Protein AF-A0A954EQY5-F1 (afdb_monomer_lite)

Structure (mmCIF, N/CA/C/O backbone):
data_AF-A0A954EQY5-F1
#
_entry.id   AF-A0A954EQY5-F1
#
loop_
_atom_site.group_PDB
_atom_site.id
_atom_site.type_symbol
_atom_site.label_atom_id
_atom_site.label_alt_id
_atom_site.label_comp_id
_atom_site.label_asym_id
_atom_site.label_entity_id
_atom_site.label_seq_id
_atom_site.pdbx_PDB_ins_code
_atom_site.Cartn_x
_atom_site.Cartn_y
_atom_site.Cartn_z
_atom_site.occupancy
_atom_site.B_iso_or_equiv
_atom_site.auth_seq_id
_atom_site.auth_comp_id
_atom_site.auth_asym_id
_atom_site.auth_atom_id
_atom_site.pdbx_PDB_model_num
ATOM 1 N N . SER A 1 1 ? -2.420 21.647 8.378 1.00 62.53 1 SER A N 1
ATOM 2 C CA . SER A 1 1 ? -1.956 20.682 7.356 1.00 62.53 1 SER A CA 1
ATOM 3 C C . SER A 1 1 ? -3.166 19.923 6.842 1.00 62.53 1 SER A C 1
ATOM 5 O O . SER A 1 1 ? -4.151 19.851 7.562 1.00 62.53 1 SER A O 1
ATOM 7 N N . ALA A 1 2 ? -3.141 19.431 5.603 1.00 69.19 2 ALA A N 1
ATOM 8 C CA . ALA A 1 2 ? -4.195 18.561 5.077 1.00 69.19 2 ALA A CA 1
ATOM 9 C C . ALA A 1 2 ? -3.836 17.087 5.345 1.00 69.19 2 ALA A C 1
ATOM 11 O O . ALA A 1 2 ? -2.640 16.784 5.421 1.00 69.19 2 ALA A O 1
ATOM 12 N N . PRO A 1 3 ? -4.831 16.193 5.472 1.00 74.06 3 PRO A N 1
ATOM 13 C CA . PRO A 1 3 ? -4.583 14.758 5.511 1.00 74.06 3 PRO A CA 1
ATOM 14 C C . PRO A 1 3 ? -3.836 14.314 4.239 1.00 74.06 3 PRO A C 1
ATOM 16 O O . PRO A 1 3 ? -4.186 14.747 3.141 1.00 74.06 3 PRO A O 1
ATOM 19 N N . ILE A 1 4 ? -2.794 13.487 4.376 1.00 82.50 4 ILE A N 1
ATOM 20 C CA . ILE A 1 4 ? -2.010 12.951 3.247 1.00 82.50 4 ILE A CA 1
ATOM 21 C C . ILE A 1 4 ? -2.347 11.471 3.057 1.00 82.50 4 ILE A C 1
ATOM 23 O O . ILE A 1 4 ? -2.432 10.727 4.030 1.00 82.50 4 ILE A O 1
ATOM 27 N N . GLY A 1 5 ? -2.463 11.049 1.798 1.00 86.88 5 GLY A N 1
ATOM 28 C CA . GLY A 1 5 ? -2.653 9.652 1.417 1.00 86.88 5 GLY A CA 1
ATOM 29 C C . GLY A 1 5 ? -4.113 9.269 1.195 1.00 86.88 5 GLY A C 1
ATOM 30 O O . GLY A 1 5 ? -4.998 10.123 1.102 1.00 86.88 5 GLY A O 1
ATOM 31 N N . HIS A 1 6 ? -4.342 7.968 1.070 1.00 90.50 6 HIS A N 1
ATOM 32 C CA . HIS A 1 6 ? -5.655 7.374 0.853 1.00 90.50 6 HIS A CA 1
ATOM 33 C C . HIS A 1 6 ? -6.372 7.137 2.179 1.00 90.50 6 HIS A C 1
ATOM 35 O O . HIS A 1 6 ? -5.732 6.861 3.194 1.00 90.50 6 HIS A O 1
ATOM 41 N N . VAL A 1 7 ? -7.704 7.228 2.155 1.00 94.19 7 VAL A N 1
ATOM 42 C CA . VAL A 1 7 ? -8.546 6.928 3.315 1.00 94.19 7 VAL A CA 1
ATOM 43 C C . VAL A 1 7 ? -8.982 5.466 3.299 1.00 94.19 7 VAL A C 1
ATOM 45 O O . VAL A 1 7 ? -9.396 4.955 2.262 1.00 94.19 7 VAL A O 1
ATOM 48 N N . ASN A 1 8 ? -8.923 4.818 4.457 1.00 95.50 8 ASN A N 1
ATOM 49 C CA . ASN A 1 8 ? -9.481 3.495 4.706 1.00 95.50 8 ASN A CA 1
ATOM 50 C C . ASN A 1 8 ? -10.383 3.548 5.936 1.00 95.50 8 ASN A C 1
ATOM 52 O O . ASN A 1 8 ? -10.026 4.170 6.935 1.00 95.50 8 ASN A O 1
ATOM 56 N N . LEU A 1 9 ? -11.542 2.898 5.865 1.00 96.00 9 LEU A N 1
ATOM 57 C CA . LEU A 1 9 ? -12.441 2.773 7.008 1.00 96.00 9 LEU A CA 1
ATOM 58 C C . LEU A 1 9 ? -12.142 1.481 7.758 1.00 96.00 9 LEU A C 1
ATOM 60 O O . LEU A 1 9 ? -11.948 0.432 7.146 1.00 96.00 9 LEU A O 1
ATOM 64 N N . TRP A 1 10 ? -12.105 1.563 9.080 1.00 96.81 10 TRP A N 1
ATOM 65 C CA . TRP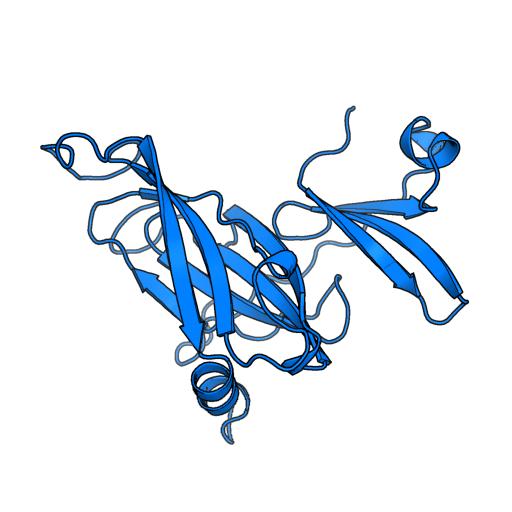 A 1 10 ? -11.871 0.414 9.942 1.00 96.81 10 TRP A CA 1
ATOM 66 C C . TRP A 1 10 ? -12.652 0.564 11.240 1.00 96.81 10 TRP A C 1
ATOM 68 O O . TRP A 1 10 ? -12.618 1.619 11.870 1.00 96.81 10 TRP A O 1
ATOM 78 N N . THR A 1 11 ? -13.335 -0.499 11.649 1.00 96.62 11 THR A N 1
ATOM 79 C CA . THR A 1 11 ? -13.982 -0.575 12.957 1.00 96.62 11 THR A CA 1
ATOM 80 C C . THR A 1 11 ? -13.082 -1.345 13.909 1.00 96.62 11 THR A C 1
ATOM 82 O O . THR A 1 11 ? -12.715 -2.485 13.624 1.00 96.62 11 THR A O 1
ATOM 85 N N . ASP A 1 12 ? -12.719 -0.720 15.025 1.00 93.75 12 ASP A N 1
ATOM 86 C CA . ASP A 1 12 ? -11.920 -1.378 16.056 1.00 93.75 12 ASP A CA 1
ATOM 87 C C . ASP A 1 12 ? -12.760 -2.337 16.921 1.00 93.75 12 ASP A C 1
ATOM 89 O O . ASP A 1 12 ? -13.987 -2.410 16.814 1.00 93.75 12 ASP A O 1
ATOM 93 N N . GLU A 1 13 ? -12.102 -3.068 17.821 1.00 92.06 13 GLU A N 1
ATOM 94 C CA . GLU A 1 13 ? -12.761 -4.025 18.722 1.00 92.06 13 GLU A CA 1
ATOM 95 C C . GLU A 1 13 ? -13.777 -3.375 19.678 1.00 92.06 13 GLU A C 1
ATOM 97 O O . GLU A 1 13 ? -14.675 -4.050 20.183 1.00 92.06 13 GLU A O 1
ATOM 102 N N . SER A 1 14 ? -13.662 -2.064 19.923 1.00 95.06 14 SER A N 1
ATOM 103 C CA . SER A 1 14 ? -14.618 -1.307 20.740 1.00 95.06 14 SER A CA 1
ATOM 104 C C . SER A 1 14 ? -15.894 -0.934 19.977 1.00 95.06 14 SER A C 1
ATOM 106 O O . SER A 1 14 ? -16.852 -0.452 20.584 1.00 95.06 14 SER A O 1
ATOM 108 N N . GLY A 1 15 ? -15.925 -1.164 18.659 1.00 95.50 15 GLY A N 1
ATOM 109 C CA . GLY A 1 15 ? -17.014 -0.771 17.770 1.00 95.50 15 GLY A CA 1
ATOM 110 C C . GLY A 1 15 ? -16.897 0.663 17.252 1.00 95.50 15 GLY A C 1
ATOM 111 O O . GLY A 1 15 ? -17.846 1.173 16.656 1.00 95.50 15 GLY A O 1
ATOM 112 N N . THR A 1 16 ? -15.759 1.328 17.467 1.00 95.81 16 THR A N 1
ATOM 113 C CA . THR A 1 16 ? -15.532 2.680 16.952 1.00 95.81 16 THR A CA 1
ATOM 114 C C . THR A 1 16 ? -15.096 2.600 15.496 1.00 95.81 16 THR A C 1
ATOM 116 O O . THR A 1 16 ? -14.140 1.903 15.166 1.00 95.81 16 THR A O 1
ATOM 119 N N . GLU A 1 17 ? -15.786 3.327 14.618 1.00 97.81 17 GLU A N 1
ATOM 120 C CA . GLU A 1 17 ? -15.397 3.462 13.216 1.00 97.81 17 GLU A CA 1
ATOM 121 C C . GLU A 1 17 ? -14.384 4.602 13.040 1.00 97.81 17 GLU A C 1
ATOM 123 O O . GLU A 1 17 ? -14.616 5.750 13.439 1.00 97.81 17 GLU A O 1
ATOM 128 N N . TRP A 1 18 ? -13.260 4.277 12.413 1.00 97.50 18 TRP A N 1
ATOM 129 C CA . TRP A 1 18 ? -12.127 5.159 12.179 1.00 97.50 18 TRP A CA 1
ATOM 130 C C . TRP A 1 18 ? -11.911 5.385 10.687 1.00 97.50 18 TRP A C 1
ATOM 132 O O . TRP A 1 18 ? -11.972 4.453 9.889 1.00 97.50 18 TRP A O 1
ATOM 142 N N . ALA A 1 19 ? -11.581 6.623 10.328 1.00 96.94 19 ALA A N 1
ATOM 143 C CA . ALA A 1 19 ? -10.964 6.963 9.058 1.00 96.94 19 ALA A CA 1
ATOM 144 C C . ALA A 1 19 ? -9.442 6.974 9.246 1.00 96.94 19 ALA A C 1
ATOM 146 O O . ALA A 1 19 ? -8.906 7.791 9.997 1.00 96.94 19 ALA A O 1
ATOM 147 N N . LEU A 1 20 ? -8.760 6.047 8.583 1.00 96.38 20 LEU A N 1
ATOM 148 C CA . LEU A 1 20 ? -7.311 5.869 8.589 1.00 96.38 20 LEU A CA 1
ATOM 149 C C . LEU A 1 20 ? -6.717 6.482 7.326 1.00 96.38 20 LEU A C 1
ATOM 151 O O . LEU A 1 20 ? -7.262 6.273 6.245 1.00 96.38 20 LEU A O 1
ATOM 155 N N . PHE A 1 21 ? -5.590 7.178 7.436 1.00 95.38 21 PHE A N 1
ATOM 156 C CA . PHE A 1 21 ? -4.964 7.854 6.303 1.00 95.38 21 PHE A CA 1
ATOM 157 C C . PHE A 1 21 ? -3.500 7.453 6.137 1.00 95.38 21 PHE A C 1
ATOM 159 O O . PHE A 1 21 ? -2.708 7.546 7.082 1.00 95.38 21 PHE A O 1
ATOM 166 N N . GLY A 1 22 ? -3.131 7.024 4.929 1.00 94.12 22 GLY A N 1
ATOM 167 C CA . GLY A 1 22 ? -1.791 6.516 4.645 1.00 94.12 22 GLY A CA 1
ATOM 168 C C . GLY A 1 22 ? -1.478 6.309 3.168 1.00 94.12 22 GLY A C 1
ATOM 169 O O . GLY A 1 22 ? -2.368 6.350 2.319 1.00 94.12 22 GLY A O 1
ATOM 170 N N . ASP A 1 23 ? -0.192 6.119 2.867 1.00 94.25 23 ASP A N 1
ATOM 171 C CA . ASP A 1 23 ? 0.311 5.910 1.500 1.00 94.25 23 ASP A CA 1
ATOM 172 C C . ASP A 1 23 ? 1.699 5.224 1.485 1.00 94.25 23 ASP A C 1
ATOM 174 O O . ASP A 1 23 ? 2.730 5.897 1.417 1.00 94.25 23 ASP A O 1
ATOM 178 N N . PRO A 1 24 ? 1.769 3.883 1.587 1.00 95.00 24 PRO A N 1
ATOM 179 C CA . PRO A 1 24 ? 0.677 2.970 1.945 1.00 95.00 24 PRO A CA 1
ATOM 180 C C . PRO A 1 24 ? 0.473 2.848 3.466 1.00 95.00 24 PRO A C 1
ATOM 182 O O . PRO A 1 24 ? -0.586 2.429 3.919 1.00 95.00 24 PRO A O 1
ATOM 185 N N . LEU A 1 25 ? 1.492 3.197 4.259 1.00 95.25 25 LEU A N 1
ATOM 186 C CA . LEU A 1 25 ? 1.464 3.084 5.716 1.00 95.25 25 LEU A CA 1
ATOM 187 C C . LEU A 1 25 ? 0.607 4.204 6.316 1.00 95.25 25 LEU A C 1
ATOM 189 O O . LEU A 1 25 ? 0.697 5.359 5.893 1.00 95.25 25 LEU A O 1
ATOM 193 N N . ILE A 1 26 ? -0.221 3.842 7.291 1.00 95.50 26 ILE A N 1
ATOM 194 C CA . ILE A 1 26 ? -1.094 4.739 8.038 1.00 95.50 26 ILE A CA 1
ATOM 195 C C . ILE A 1 26 ? -0.244 5.656 8.912 1.00 95.50 26 ILE A C 1
ATOM 197 O O . ILE A 1 26 ? 0.604 5.214 9.681 1.00 95.50 26 ILE A O 1
ATOM 201 N N . THR A 1 27 ? -0.493 6.954 8.793 1.00 93.75 27 THR A N 1
ATOM 202 C CA . THR A 1 27 ? 0.242 7.993 9.528 1.00 93.75 27 THR A CA 1
ATOM 203 C C . THR A 1 27 ? -0.629 8.701 10.556 1.00 93.75 27 THR A C 1
ATOM 205 O O . THR A 1 27 ? -0.120 9.184 11.564 1.00 93.75 27 THR A O 1
ATOM 208 N N . PHE A 1 28 ? -1.942 8.742 10.338 1.00 93.69 28 PHE A N 1
ATOM 209 C CA . PHE A 1 28 ? -2.902 9.259 11.306 1.00 93.69 28 PHE A CA 1
ATOM 210 C C . PHE A 1 28 ? -4.294 8.662 11.081 1.00 93.69 28 PHE A C 1
ATOM 212 O O . PHE A 1 28 ? -4.582 8.058 10.041 1.00 93.69 28 PHE A O 1
ATOM 219 N N . ARG A 1 29 ? -5.163 8.854 12.071 1.00 95.56 29 ARG A N 1
ATOM 220 C CA . ARG A 1 29 ? -6.571 8.464 12.050 1.00 95.56 29 ARG A CA 1
ATOM 221 C C . ARG A 1 29 ? -7.453 9.492 12.743 1.00 95.56 29 ARG A C 1
ATOM 223 O O . ARG A 1 29 ? -6.974 10.296 13.534 1.00 95.56 29 ARG A O 1
ATOM 230 N N . CYS A 1 30 ? -8.752 9.435 12.497 1.00 96.31 30 CYS A N 1
ATOM 231 C CA . CYS A 1 30 ? -9.760 10.138 13.289 1.00 96.31 30 CYS A CA 1
ATOM 232 C C . CYS A 1 30 ? -11.070 9.334 13.288 1.00 96.31 30 CYS A C 1
ATOM 234 O O . CYS A 1 30 ? -11.233 8.468 12.424 1.00 96.31 30 CYS A O 1
ATOM 236 N N . PRO A 1 31 ? -12.031 9.603 14.190 1.00 97.19 31 PRO A N 1
ATOM 237 C CA . PRO A 1 31 ? -13.369 9.029 14.066 1.00 97.19 31 PRO A CA 1
ATOM 238 C C . PRO A 1 31 ? -13.955 9.297 12.671 1.00 97.19 31 PRO A C 1
ATOM 240 O O . PRO A 1 31 ? -13.771 10.392 12.129 1.00 97.19 31 PRO A O 1
ATOM 243 N N . ALA A 1 32 ? -14.647 8.316 12.090 1.00 96.81 32 ALA A N 1
ATOM 244 C CA . ALA A 1 32 ? -15.140 8.337 10.709 1.00 96.81 32 ALA A CA 1
ATOM 245 C C . ALA A 1 32 ? -16.367 9.250 10.509 1.00 96.81 32 ALA A C 1
ATOM 247 O O . ALA A 1 32 ? -17.449 8.828 10.114 1.00 96.81 32 ALA A O 1
ATOM 248 N N . ARG A 1 33 ? -16.209 10.543 10.795 1.00 95.81 33 ARG A N 1
ATOM 249 C CA . ARG A 1 33 ? -17.245 11.568 10.624 1.00 95.81 33 ARG A CA 1
ATOM 250 C C . ARG A 1 33 ? -16.648 12.866 10.107 1.00 95.81 33 ARG A C 1
ATOM 252 O O . ARG A 1 33 ? -15.489 13.185 10.382 1.00 95.81 33 ARG A O 1
ATOM 259 N N . PHE A 1 34 ? -17.464 13.633 9.391 1.00 94.38 34 PHE A N 1
ATOM 260 C CA . PHE A 1 34 ? -17.045 14.883 8.764 1.00 94.38 34 PHE A CA 1
ATOM 261 C C . PHE A 1 34 ? -16.452 15.875 9.774 1.00 94.38 34 PHE A C 1
ATOM 263 O O . PHE A 1 34 ? -15.426 16.491 9.504 1.00 94.38 34 PHE A O 1
ATOM 270 N N . GLU A 1 35 ? -17.040 15.992 10.964 1.00 96.00 35 GLU A N 1
ATOM 271 C CA . GLU A 1 35 ? -16.594 16.918 12.009 1.00 96.00 35 GLU A CA 1
ATOM 272 C C . GLU A 1 35 ? -15.176 16.590 12.485 1.00 96.00 35 GLU A C 1
ATOM 274 O O . GLU A 1 35 ? -14.354 17.486 12.642 1.00 96.00 35 GLU A O 1
ATOM 279 N N . SER A 1 36 ? -14.870 15.303 12.666 1.00 95.44 36 SER A N 1
ATOM 280 C CA . SER A 1 36 ? -13.541 14.839 13.072 1.00 95.44 36 SER A CA 1
ATOM 281 C C . SER A 1 36 ? -12.527 14.969 11.938 1.00 95.44 36 SER A C 1
ATOM 283 O O . SER A 1 36 ? -11.409 15.414 12.169 1.00 95.44 36 SER A O 1
ATOM 285 N N . TRP A 1 37 ? -12.919 14.659 10.703 1.00 93.38 37 TRP A N 1
ATOM 286 C CA . TRP A 1 37 ? -12.053 14.849 9.539 1.00 93.38 37 TRP A CA 1
ATOM 287 C C . TRP A 1 37 ? -11.732 16.330 9.286 1.00 93.38 37 TRP A C 1
ATOM 289 O O . TRP A 1 37 ? -10.588 16.675 9.010 1.00 93.38 37 TRP A O 1
ATOM 299 N N . SER A 1 38 ? -12.719 17.218 9.421 1.00 92.94 38 SER A N 1
ATOM 300 C CA . SER A 1 38 ? -12.562 18.660 9.183 1.00 92.94 38 SER A CA 1
ATOM 301 C C . SER A 1 38 ? -11.820 19.403 10.301 1.00 92.94 38 SER A C 1
ATOM 303 O O . SER A 1 38 ? -11.397 20.541 10.088 1.00 92.94 38 SER A O 1
ATOM 305 N N . ASN A 1 39 ? -11.640 18.775 11.469 1.00 93.75 39 ASN A N 1
ATOM 306 C CA . ASN A 1 39 ? -10.965 19.353 12.626 1.00 93.75 39 ASN A CA 1
ATOM 307 C C . ASN A 1 39 ? -9.622 18.647 12.913 1.00 93.75 39 ASN A C 1
ATOM 309 O O . ASN A 1 39 ? -9.632 17.557 13.486 1.00 93.75 39 ASN A O 1
ATOM 313 N N . PRO A 1 40 ? -8.470 19.276 12.611 1.00 92.50 40 PRO A N 1
ATOM 314 C CA . PRO A 1 40 ? -7.150 18.703 12.883 1.00 92.50 40 PRO A CA 1
ATOM 315 C C . PRO A 1 40 ? -6.887 18.332 14.349 1.00 92.50 40 PRO A C 1
ATOM 317 O O . PRO A 1 40 ? -6.095 17.431 14.603 1.00 92.50 40 PRO A O 1
ATOM 320 N N . ASP A 1 41 ? -7.560 18.974 15.309 1.00 93.88 41 ASP A N 1
ATOM 321 C CA . ASP A 1 41 ? -7.409 18.655 16.738 1.00 93.88 41 ASP A CA 1
ATOM 322 C C . ASP A 1 41 ? -8.033 17.297 17.111 1.00 93.88 41 ASP A C 1
ATOM 324 O O . ASP A 1 41 ? -7.777 16.768 18.190 1.00 93.88 41 ASP A O 1
ATOM 328 N N . ALA A 1 42 ? -8.866 16.728 16.234 1.00 93.56 42 ALA A N 1
ATOM 329 C CA . ALA A 1 42 ? -9.459 15.403 16.402 1.00 93.56 42 ALA A CA 1
ATOM 330 C C . ALA A 1 42 ? -8.636 14.284 15.737 1.00 93.56 42 ALA A C 1
ATOM 332 O O . ALA A 1 42 ? -9.102 13.143 15.691 1.00 93.56 42 ALA A O 1
ATOM 333 N N . TRP A 1 43 ? -7.468 14.599 15.165 1.00 94.25 43 TRP A N 1
ATOM 334 C CA . TRP A 1 43 ? -6.612 13.621 14.498 1.00 94.25 43 TRP A CA 1
ATOM 335 C C . TRP A 1 43 ? -5.598 13.025 15.471 1.00 94.25 43 TRP A C 1
ATOM 337 O O . TRP A 1 43 ? -4.942 13.727 16.237 1.00 94.25 43 TRP A O 1
ATOM 347 N N . GLU A 1 44 ? -5.433 11.713 15.388 1.00 94.62 44 GLU A N 1
ATOM 348 C CA . GLU A 1 44 ? -4.479 10.936 16.166 1.00 94.62 44 GLU A CA 1
ATOM 349 C C . GLU A 1 44 ? -3.360 10.453 15.248 1.00 94.62 44 GLU A C 1
ATOM 351 O O . GLU A 1 44 ? -3.620 9.750 14.271 1.00 94.62 44 GLU A O 1
ATOM 356 N N . THR A 1 45 ? -2.111 10.800 15.560 1.00 93.50 45 THR A N 1
ATOM 357 C CA . THR A 1 45 ? -0.945 10.216 14.886 1.00 93.50 45 THR A CA 1
ATOM 358 C C . THR A 1 45 ? -0.870 8.724 15.194 1.00 93.50 45 THR A C 1
ATOM 360 O O . THR A 1 45 ? -1.063 8.309 16.335 1.00 93.50 45 THR A O 1
ATOM 363 N N . VAL A 1 46 ? -0.559 7.928 14.177 1.00 92.94 46 VAL A N 1
ATOM 364 C CA . VAL A 1 46 ? -0.303 6.494 14.320 1.00 92.94 46 VAL A CA 1
ATOM 365 C C . VAL A 1 46 ? 1.204 6.267 14.375 1.00 92.94 46 VAL A C 1
ATOM 367 O O . VAL A 1 46 ? 1.963 6.894 13.631 1.00 92.94 46 VAL A O 1
ATOM 370 N N . ASP A 1 47 ? 1.639 5.386 15.275 1.00 90.94 47 ASP A N 1
ATOM 371 C CA . ASP A 1 47 ? 3.049 5.035 15.415 1.00 90.94 47 ASP A CA 1
ATOM 372 C C . ASP A 1 47 ? 3.625 4.476 14.112 1.00 90.94 47 ASP A C 1
ATOM 374 O O . ASP A 1 47 ? 2.961 3.774 13.345 1.00 90.94 47 ASP A O 1
ATOM 378 N N . SER A 1 48 ? 4.905 4.771 13.881 1.00 87.81 48 SER A N 1
ATOM 379 C CA . SER A 1 48 ? 5.612 4.338 12.680 1.00 87.81 48 SER A CA 1
ATOM 380 C C . SER A 1 48 ? 5.583 2.816 12.551 1.00 87.81 48 SER A C 1
ATOM 382 O O . SER A 1 48 ? 6.187 2.091 13.344 1.00 87.81 48 SER A O 1
ATOM 384 N N . GLN A 1 49 ? 4.937 2.337 11.495 1.00 92.69 49 GLN A N 1
ATOM 385 C CA . GLN A 1 49 ? 4.850 0.915 11.191 1.00 92.69 49 GLN A CA 1
ATOM 386 C C . GLN A 1 49 ? 6.198 0.407 10.667 1.00 92.69 49 GLN A C 1
ATOM 388 O O . GLN A 1 49 ? 6.913 1.110 9.948 1.00 92.69 49 GLN A O 1
ATOM 393 N N . GLN A 1 50 ? 6.560 -0.826 11.025 1.00 91.62 50 GLN A N 1
ATOM 394 C CA . GLN A 1 50 ? 7.792 -1.440 10.533 1.00 91.62 50 GLN A CA 1
ATOM 395 C C . GLN A 1 50 ? 7.712 -1.699 9.024 1.00 91.62 50 GLN A C 1
ATOM 397 O O . GLN A 1 50 ? 6.675 -2.107 8.499 1.00 91.62 50 GLN A O 1
ATOM 402 N N . ALA A 1 51 ? 8.836 -1.488 8.339 1.00 91.31 51 ALA A N 1
ATOM 403 C CA . ALA A 1 51 ? 8.976 -1.818 6.929 1.00 91.31 51 ALA A CA 1
ATOM 404 C C . ALA A 1 51 ? 8.834 -3.339 6.704 1.00 91.31 51 ALA A C 1
ATOM 406 O O . ALA A 1 51 ? 9.480 -4.109 7.424 1.00 91.31 51 ALA A O 1
ATOM 407 N N . PRO A 1 52 ? 8.070 -3.785 5.688 1.00 96.25 52 PRO A N 1
ATOM 408 C CA . PRO A 1 52 ? 7.962 -5.201 5.365 1.00 96.25 52 PRO A CA 1
ATOM 409 C C . PRO A 1 52 ? 9.297 -5.815 4.953 1.00 96.25 52 PRO A C 1
ATOM 411 O O . PRO A 1 52 ? 10.131 -5.166 4.313 1.00 96.25 52 PRO A O 1
ATOM 414 N N . LEU A 1 53 ? 9.479 -7.098 5.266 1.00 97.12 53 LEU A N 1
ATOM 415 C CA . LEU A 1 53 ? 10.648 -7.859 4.837 1.00 97.12 53 LEU A CA 1
ATOM 416 C C . LEU A 1 53 ? 10.364 -8.614 3.535 1.00 97.12 53 LEU A C 1
ATOM 418 O O . LEU A 1 53 ? 9.344 -9.288 3.394 1.00 97.12 53 LEU A O 1
ATOM 422 N N . ALA A 1 54 ? 11.295 -8.561 2.588 1.00 96.94 54 ALA A N 1
ATOM 423 C CA . ALA A 1 54 ? 11.205 -9.312 1.344 1.00 96.94 54 ALA A CA 1
ATOM 424 C C . ALA A 1 54 ? 11.220 -10.824 1.601 1.00 96.94 54 ALA A C 1
ATOM 426 O O . ALA A 1 54 ? 12.201 -11.366 2.128 1.00 96.94 54 ALA A O 1
ATOM 427 N N . LEU A 1 55 ? 10.166 -11.517 1.163 1.00 95.38 55 LEU A N 1
ATOM 428 C CA . LEU A 1 55 ? 10.095 -12.974 1.201 1.00 95.38 55 LEU A CA 1
ATOM 429 C C . LEU A 1 55 ? 11.306 -13.579 0.469 1.00 95.38 55 LEU A C 1
ATOM 431 O O . LEU A 1 55 ? 11.699 -13.123 -0.605 1.00 95.38 55 LEU A O 1
ATOM 435 N N . GLY A 1 56 ? 11.940 -14.580 1.080 1.00 90.50 56 GLY A N 1
ATOM 436 C CA . GLY A 1 56 ? 13.124 -15.264 0.550 1.00 90.50 56 GLY A CA 1
ATOM 437 C C . GLY A 1 56 ? 14.476 -14.627 0.897 1.00 90.50 56 GLY A C 1
ATOM 438 O O . GLY A 1 56 ? 15.453 -15.358 1.024 1.00 90.50 56 GLY A O 1
ATOM 439 N N . THR A 1 57 ? 14.563 -13.305 1.107 1.00 92.94 57 THR A N 1
ATOM 440 C CA . THR A 1 57 ? 15.842 -12.650 1.479 1.00 92.94 57 THR A CA 1
ATOM 441 C C . THR A 1 57 ? 15.863 -12.071 2.889 1.00 92.94 57 THR A C 1
ATOM 443 O O . THR A 1 57 ? 16.943 -11.866 3.438 1.00 92.94 57 THR A O 1
ATOM 446 N N . GLY A 1 58 ? 14.697 -11.767 3.466 1.00 94.81 58 GLY A N 1
ATOM 447 C CA . GLY A 1 58 ? 14.575 -11.131 4.779 1.00 94.81 58 GLY A CA 1
ATOM 448 C C . GLY A 1 58 ? 15.056 -9.677 4.825 1.00 94.81 58 GLY A C 1
ATOM 449 O O . GLY A 1 58 ? 15.148 -9.106 5.907 1.00 94.81 58 GLY A O 1
ATOM 450 N N . LYS A 1 59 ? 15.381 -9.065 3.680 1.00 95.12 59 LYS A N 1
ATOM 451 C CA . LYS A 1 59 ? 15.820 -7.666 3.627 1.00 95.12 59 LYS A CA 1
ATOM 452 C C . LYS A 1 59 ? 14.626 -6.720 3.797 1.00 95.12 59 LYS A C 1
ATOM 454 O O . LYS A 1 59 ? 13.579 -6.993 3.209 1.00 95.12 59 LYS A O 1
ATOM 459 N N . PRO A 1 60 ? 14.775 -5.606 4.534 1.00 95.94 60 PRO A N 1
ATOM 460 C CA . PRO A 1 60 ? 13.728 -4.597 4.621 1.00 95.94 60 PRO A CA 1
ATOM 461 C C . PRO A 1 60 ? 13.494 -3.945 3.258 1.00 95.94 60 PRO A C 1
ATOM 463 O O . PRO A 1 60 ? 14.442 -3.662 2.519 1.00 95.94 60 PRO A O 1
ATOM 466 N N . ILE A 1 61 ? 12.228 -3.699 2.940 1.00 96.69 61 ILE A N 1
ATOM 467 C CA . ILE A 1 61 ? 11.801 -2.995 1.732 1.00 96.69 61 ILE A CA 1
ATOM 468 C C . ILE A 1 61 ? 11.322 -1.615 2.156 1.00 96.69 61 ILE A C 1
ATOM 470 O O . ILE A 1 61 ? 10.418 -1.518 2.975 1.00 96.69 61 ILE A O 1
ATOM 474 N N . THR A 1 62 ? 11.884 -0.553 1.583 1.00 95.81 62 THR A N 1
ATOM 475 C CA . THR A 1 62 ? 11.406 0.815 1.821 1.00 95.81 62 THR A CA 1
ATOM 476 C C . THR A 1 62 ? 10.146 1.068 0.991 1.00 95.81 62 THR A C 1
ATOM 478 O O . THR A 1 62 ? 10.261 1.172 -0.239 1.00 95.81 62 THR A O 1
ATOM 481 N N . PRO A 1 63 ? 8.952 1.187 1.604 1.00 96.00 63 PRO A N 1
ATOM 482 C CA . PRO A 1 63 ? 7.743 1.525 0.867 1.00 96.00 63 PRO A CA 1
ATOM 483 C C . PRO A 1 63 ? 7.807 2.984 0.411 1.00 96.00 63 PRO A C 1
ATOM 485 O O . PRO A 1 63 ? 8.268 3.846 1.159 1.00 96.00 63 PRO A O 1
ATOM 488 N N . HIS A 1 64 ? 7.358 3.268 -0.811 1.00 93.38 64 HIS A N 1
ATOM 489 C CA . HIS A 1 64 ? 7.234 4.641 -1.305 1.00 93.38 64 HIS A CA 1
ATOM 490 C C . HIS A 1 64 ? 5.780 5.106 -1.340 1.00 93.38 64 HIS A C 1
ATOM 492 O O . HIS A 1 64 ? 5.443 6.097 -0.703 1.00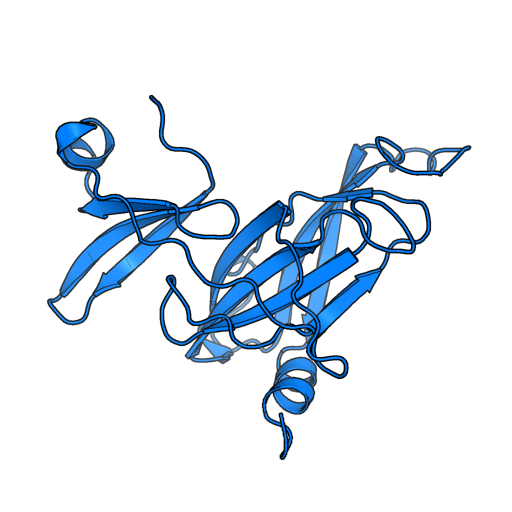 93.38 64 HIS A O 1
ATOM 498 N N . ARG A 1 65 ? 4.950 4.417 -2.131 1.00 95.25 65 ARG A N 1
ATOM 499 C CA . ARG A 1 65 ? 3.540 4.741 -2.378 1.00 95.25 65 ARG A CA 1
ATOM 500 C C . ARG A 1 65 ? 2.746 3.461 -2.533 1.00 95.25 65 ARG A C 1
ATOM 502 O O . ARG A 1 65 ? 3.304 2.462 -3.003 1.00 95.25 65 ARG A O 1
ATOM 509 N N . GLY A 1 66 ? 1.472 3.502 -2.186 1.00 96.81 66 GLY A N 1
ATOM 510 C CA . GLY A 1 66 ? 0.564 2.400 -2.423 1.00 96.81 66 GLY A CA 1
ATOM 511 C C . GLY A 1 66 ? -0.719 2.482 -1.623 1.00 96.81 66 GLY A C 1
ATOM 512 O O . GLY A 1 66 ? -1.101 3.531 -1.110 1.00 96.81 66 GLY A O 1
ATOM 513 N N . ALA A 1 67 ? -1.357 1.330 -1.489 1.00 97.44 67 ALA A N 1
ATOM 514 C CA . ALA A 1 67 ? -2.681 1.225 -0.918 1.00 97.44 67 ALA A CA 1
ATOM 515 C C . ALA A 1 67 ? -2.820 -0.010 -0.044 1.00 97.44 67 ALA A C 1
ATOM 517 O O . ALA A 1 67 ? -2.153 -1.027 -0.260 1.00 97.44 67 ALA A O 1
ATOM 518 N N . ILE A 1 68 ? -3.740 0.088 0.911 1.00 97.88 68 ILE A N 1
ATOM 519 C CA . ILE A 1 68 ? -4.233 -1.046 1.679 1.00 97.88 68 ILE A CA 1
ATOM 520 C C . ILE A 1 68 ? -5.730 -1.211 1.447 1.00 97.88 68 ILE A C 1
ATOM 522 O O . ILE A 1 68 ? -6.402 -0.251 1.083 1.00 97.88 68 ILE A O 1
ATOM 526 N N . ALA A 1 69 ? -6.239 -2.417 1.665 1.00 97.56 69 ALA A N 1
ATOM 527 C CA . ALA A 1 69 ? -7.669 -2.689 1.714 1.00 97.56 69 ALA A CA 1
ATOM 528 C C . ALA A 1 69 ? -7.936 -3.917 2.587 1.00 97.56 69 ALA A C 1
ATOM 530 O O . ALA A 1 69 ? -7.092 -4.811 2.680 1.00 97.56 69 ALA A O 1
ATOM 531 N N . TRP A 1 70 ? -9.123 -3.996 3.185 1.00 97.62 70 TRP A N 1
ATOM 532 C CA . TRP A 1 70 ? -9.620 -5.271 3.689 1.00 97.62 70 TRP A CA 1
ATOM 533 C C . TRP A 1 70 ? -9.927 -6.194 2.508 1.00 97.62 70 TRP A C 1
ATOM 535 O O . TRP A 1 70 ? -10.562 -5.781 1.535 1.00 97.62 70 TRP A O 1
ATOM 545 N N . ASN A 1 71 ? -9.473 -7.442 2.581 1.00 98.00 71 ASN A N 1
ATOM 546 C CA . ASN A 1 71 ? -9.777 -8.456 1.586 1.00 98.00 71 ASN A CA 1
ATOM 547 C C . ASN A 1 71 ? -10.628 -9.565 2.211 1.00 98.00 71 ASN A C 1
ATOM 549 O O . ASN A 1 71 ? -10.159 -10.301 3.078 1.00 98.00 71 ASN A O 1
ATOM 553 N N . GLU A 1 72 ? -11.863 -9.699 1.728 1.00 96.88 72 GLU A N 1
ATOM 554 C CA . GLU A 1 72 ? -12.827 -10.673 2.252 1.00 96.88 72 GLU A CA 1
ATOM 555 C C . GLU A 1 72 ? -12.403 -12.122 2.002 1.00 96.88 72 GLU A C 1
ATOM 557 O O . GLU A 1 72 ? -12.548 -12.957 2.885 1.00 96.88 72 GLU A O 1
ATOM 562 N N . PHE A 1 73 ? -11.805 -12.420 0.846 1.00 97.62 73 PHE A N 1
ATOM 563 C CA . PHE A 1 73 ? -11.332 -13.768 0.530 1.00 97.62 73 PHE A CA 1
ATOM 564 C C . PHE A 1 73 ? -10.205 -14.232 1.468 1.00 97.62 73 PHE A C 1
ATOM 566 O O . PHE A 1 73 ? -10.167 -15.387 1.890 1.00 97.62 73 PHE A O 1
ATOM 573 N N . ARG A 1 74 ? -9.273 -13.335 1.810 1.00 96.94 74 ARG A N 1
ATOM 574 C CA . ARG A 1 74 ? -8.140 -13.631 2.701 1.00 96.94 74 ARG A CA 1
ATOM 575 C C . ARG A 1 74 ? -8.458 -13.443 4.177 1.00 96.94 74 ARG A C 1
ATOM 577 O O . ARG A 1 74 ? -7.692 -13.939 5.000 1.00 96.94 74 ARG A O 1
ATOM 584 N N . HIS A 1 75 ? -9.534 -12.731 4.509 1.00 96.81 75 HIS A N 1
ATOM 585 C CA . HIS A 1 75 ? -9.830 -12.252 5.861 1.00 96.81 75 HIS A CA 1
ATOM 586 C C . HIS A 1 75 ? -8.630 -11.538 6.503 1.00 96.81 75 HIS A C 1
ATOM 588 O O . HIS A 1 75 ? -8.269 -11.780 7.658 1.00 96.81 75 HIS A O 1
ATOM 594 N N . LYS A 1 76 ? -7.973 -10.686 5.714 1.00 97.25 76 LYS A N 1
ATOM 595 C CA . LYS A 1 76 ? -6.798 -9.913 6.115 1.00 97.25 76 LYS A CA 1
ATOM 596 C C . LYS A 1 76 ? -6.830 -8.541 5.459 1.00 97.25 76 LYS A C 1
ATOM 598 O O . LYS A 1 76 ? -7.396 -8.362 4.379 1.00 97.25 76 LYS A O 1
ATOM 603 N N . TRP A 1 77 ? -6.146 -7.593 6.082 1.00 98.06 77 TRP A N 1
ATOM 604 C CA . TRP A 1 77 ? -5.713 -6.389 5.396 1.00 98.06 77 TRP A CA 1
ATOM 605 C C . TRP A 1 77 ? -4.596 -6.752 4.428 1.00 98.06 77 TRP A C 1
ATOM 607 O O . TRP A 1 77 ? -3.638 -7.432 4.795 1.00 98.06 77 TRP A O 1
ATOM 617 N N . VAL A 1 78 ? -4.725 -6.306 3.187 1.00 98.31 78 VAL A N 1
ATOM 618 C CA . VAL A 1 78 ? -3.718 -6.485 2.143 1.00 98.31 78 VAL A CA 1
ATOM 619 C C . VAL A 1 78 ? -3.107 -5.141 1.803 1.00 98.31 78 VAL A C 1
ATOM 621 O O . VAL A 1 78 ? -3.793 -4.124 1.851 1.00 98.31 78 VAL A O 1
ATOM 624 N N . MET A 1 79 ? -1.828 -5.136 1.445 1.00 98.38 79 MET A N 1
ATOM 625 C CA . MET A 1 79 ? -1.096 -3.947 1.023 1.00 98.38 79 MET A CA 1
ATOM 626 C C . MET A 1 79 ? -0.427 -4.207 -0.322 1.00 98.38 79 MET A C 1
ATOM 628 O O . MET A 1 79 ? 0.276 -5.205 -0.473 1.00 98.38 79 MET A O 1
ATOM 632 N N . ILE A 1 80 ? -0.598 -3.285 -1.268 1.00 98.56 80 ILE A N 1
ATOM 633 C CA . ILE A 1 80 ? 0.163 -3.227 -2.519 1.00 98.56 80 ILE A CA 1
ATOM 634 C C . ILE A 1 80 ? 0.997 -1.947 -2.515 1.00 98.56 80 ILE A C 1
ATOM 636 O O . ILE A 1 80 ? 0.482 -0.872 -2.210 1.00 98.56 80 ILE A O 1
ATOM 640 N N . PHE A 1 81 ? 2.291 -2.035 -2.816 1.00 98.31 81 PHE A N 1
ATOM 641 C CA . PHE A 1 81 ? 3.155 -0.858 -2.736 1.00 98.31 81 PHE A CA 1
ATOM 642 C C . PHE A 1 81 ? 4.363 -0.914 -3.662 1.00 98.31 81 PHE A C 1
ATOM 644 O O . PHE A 1 81 ? 4.915 -1.977 -3.944 1.00 98.31 81 PHE A O 1
ATOM 651 N N . THR A 1 82 ? 4.804 0.261 -4.105 1.00 97.88 82 THR A N 1
ATOM 652 C CA . THR A 1 82 ? 6.054 0.427 -4.848 1.00 97.88 82 THR A CA 1
ATOM 653 C C . THR A 1 82 ? 7.237 0.471 -3.889 1.00 97.88 82 THR A C 1
ATOM 655 O O . THR A 1 82 ? 7.223 1.221 -2.907 1.00 97.88 82 THR A O 1
ATOM 658 N N . GLN A 1 83 ? 8.294 -0.274 -4.206 1.00 96.81 83 GLN A N 1
ATOM 659 C CA . GLN A 1 83 ? 9.587 -0.146 -3.536 1.00 96.81 83 GLN A CA 1
ATOM 660 C C . GLN A 1 83 ? 10.332 1.104 -4.017 1.00 96.81 83 GLN A C 1
ATOM 662 O O . GLN A 1 83 ? 10.474 1.328 -5.219 1.00 96.81 83 GLN A O 1
ATOM 667 N N . TYR A 1 84 ? 10.895 1.864 -3.078 1.00 95.62 84 TYR A N 1
ATOM 668 C CA . TYR A 1 84 ? 11.882 2.896 -3.388 1.00 95.62 84 TYR A CA 1
ATOM 669 C C . TYR A 1 84 ? 13.268 2.284 -3.644 1.00 95.62 84 TYR A C 1
ATOM 671 O O . TYR A 1 84 ? 13.773 1.517 -2.823 1.00 95.62 84 TYR A O 1
ATOM 679 N N . GLY A 1 85 ? 13.914 2.666 -4.748 1.00 91.00 85 GLY A N 1
ATOM 680 C CA . GLY A 1 85 ? 15.323 2.353 -5.012 1.00 91.00 85 GLY A CA 1
ATOM 681 C C . GLY A 1 85 ? 15.602 0.898 -5.407 1.00 91.00 85 GLY A C 1
ATOM 682 O O . GLY A 1 85 ? 16.640 0.365 -5.026 1.00 91.00 85 GLY A O 1
ATOM 683 N N . GLY A 1 86 ? 14.689 0.246 -6.137 1.00 83.94 86 GLY A N 1
ATOM 684 C CA . GLY A 1 86 ? 14.889 -1.116 -6.652 1.00 83.94 86 GLY A CA 1
ATOM 685 C C . GLY A 1 86 ? 16.057 -1.249 -7.647 1.00 83.94 86 GLY A C 1
ATOM 686 O O . GLY A 1 86 ? 16.470 -0.281 -8.290 1.00 83.94 86 GLY A O 1
ATOM 687 N N . ASP A 1 87 ? 16.578 -2.472 -7.806 1.00 83.62 87 ASP A N 1
ATOM 688 C CA . ASP A 1 87 ? 17.787 -2.750 -8.606 1.00 83.62 87 ASP A CA 1
ATOM 689 C C . ASP A 1 87 ? 17.585 -2.504 -10.114 1.00 83.62 87 ASP A C 1
ATOM 691 O O . ASP A 1 87 ? 18.482 -2.032 -10.821 1.00 83.62 87 ASP A O 1
ATOM 695 N N . THR A 1 88 ? 16.397 -2.832 -10.627 1.00 84.38 88 THR A N 1
ATOM 696 C CA . THR A 1 88 ? 16.051 -2.743 -12.057 1.00 84.38 88 THR A CA 1
ATOM 697 C C . THR A 1 88 ? 15.549 -1.354 -12.456 1.00 84.38 88 THR A C 1
ATOM 699 O O . THR A 1 88 ? 15.721 -0.928 -13.603 1.00 84.38 88 THR A O 1
ATOM 702 N N . SER A 1 89 ? 14.937 -0.638 -11.512 1.00 86.44 89 SER A N 1
ATOM 703 C CA . SER A 1 89 ? 14.403 0.714 -11.648 1.00 86.44 89 SER A CA 1
ATOM 704 C C . SER A 1 89 ? 14.128 1.292 -10.259 1.00 86.44 89 SER A C 1
ATOM 706 O O . SER A 1 89 ? 13.724 0.561 -9.355 1.00 86.44 89 SER A O 1
ATOM 708 N N . ALA A 1 90 ? 14.275 2.612 -10.103 1.00 89.44 90 ALA A N 1
ATOM 709 C CA . ALA A 1 90 ? 14.035 3.292 -8.829 1.00 89.44 90 ALA A CA 1
ATOM 710 C C . ALA A 1 90 ? 12.599 3.096 -8.306 1.00 89.44 90 ALA A C 1
ATOM 712 O O . ALA A 1 90 ? 12.396 3.133 -7.096 1.00 89.44 90 ALA A O 1
ATOM 713 N N . PHE A 1 91 ? 11.640 2.861 -9.208 1.00 93.69 91 PHE A N 1
ATOM 714 C CA . PHE A 1 91 ? 10.215 2.699 -8.912 1.00 93.69 91 PHE A CA 1
ATOM 715 C C . PHE A 1 91 ? 9.557 1.619 -9.786 1.00 93.69 91 PHE A C 1
ATOM 717 O O . PHE A 1 91 ? 8.420 1.783 -10.207 1.00 93.69 91 PHE A O 1
ATOM 724 N N . GLY A 1 92 ? 10.282 0.561 -10.161 1.00 92.56 92 GLY A N 1
ATOM 725 C CA . GLY A 1 92 ? 9.754 -0.486 -11.055 1.00 92.56 92 GLY A CA 1
ATOM 726 C C . GLY A 1 92 ? 9.219 -1.731 -10.351 1.00 92.56 92 GLY A C 1
ATOM 727 O O . GLY A 1 92 ? 8.642 -2.588 -11.016 1.00 92.56 92 GLY A O 1
ATOM 728 N N . ASP A 1 93 ? 9.430 -1.855 -9.040 1.00 97.06 93 ASP A N 1
ATOM 729 C CA . ASP A 1 93 ? 9.090 -3.053 -8.273 1.00 97.06 93 ASP A CA 1
ATOM 730 C C . ASP A 1 93 ? 7.842 -2.826 -7.410 1.00 97.06 93 ASP A C 1
ATOM 732 O O . ASP A 1 93 ? 7.798 -1.881 -6.617 1.00 97.06 93 ASP A O 1
ATOM 736 N N . ILE A 1 94 ? 6.862 -3.727 -7.537 1.00 98.19 94 ILE A N 1
ATOM 737 C CA . ILE A 1 94 ? 5.641 -3.759 -6.720 1.00 98.19 94 ILE A CA 1
ATOM 738 C C . ILE A 1 94 ? 5.659 -4.976 -5.801 1.00 98.19 94 ILE A C 1
ATOM 740 O O . ILE A 1 94 ? 6.014 -6.087 -6.212 1.00 98.19 94 ILE A O 1
ATOM 744 N N . TRP A 1 95 ? 5.217 -4.761 -4.569 1.00 98.44 95 TRP A N 1
ATOM 745 C CA . TRP A 1 95 ? 5.180 -5.750 -3.505 1.00 98.44 95 TRP A CA 1
ATOM 746 C C . TRP A 1 95 ? 3.779 -5.889 -2.918 1.00 98.44 95 TRP A C 1
ATOM 748 O O . TRP A 1 95 ? 3.059 -4.900 -2.796 1.00 98.44 95 TRP A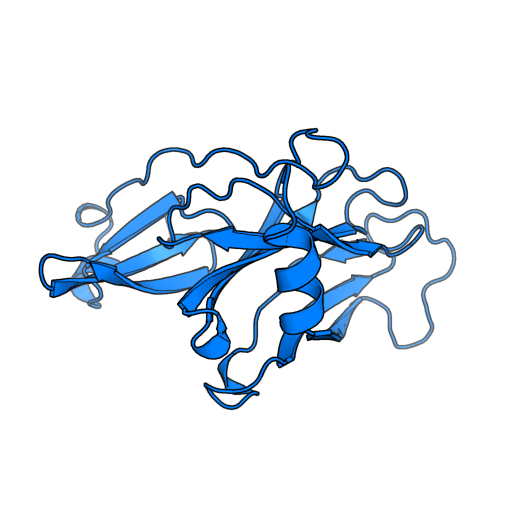 O 1
ATOM 758 N N . TYR A 1 96 ? 3.432 -7.116 -2.532 1.00 98.62 96 TYR A N 1
ATOM 759 C CA . TYR A 1 96 ? 2.195 -7.489 -1.848 1.00 98.62 96 TYR A CA 1
ATOM 760 C C . TYR A 1 96 ? 2.497 -7.967 -0.424 1.00 98.62 96 TYR A C 1
ATOM 762 O O . TYR A 1 96 ? 3.394 -8.791 -0.248 1.00 98.62 96 TYR A O 1
ATOM 770 N N . ALA A 1 97 ? 1.753 -7.497 0.577 1.00 98.31 97 ALA A N 1
ATOM 771 C CA . ALA A 1 97 ? 1.860 -7.935 1.972 1.00 98.31 97 ALA A CA 1
ATOM 772 C C . ALA A 1 97 ? 0.476 -8.111 2.618 1.00 98.31 97 ALA A C 1
ATOM 774 O O . ALA A 1 97 ? -0.507 -7.552 2.138 1.00 98.31 97 ALA A O 1
ATOM 775 N N . GLU A 1 98 ? 0.415 -8.855 3.725 1.00 98.06 98 GLU A N 1
ATOM 776 C CA . GLU A 1 98 ? -0.815 -9.098 4.493 1.00 98.06 98 GLU A CA 1
ATOM 777 C C . GLU A 1 98 ? -0.620 -8.762 5.981 1.00 98.06 98 GLU A C 1
ATOM 779 O O . GLU A 1 98 ? 0.481 -8.921 6.515 1.00 98.06 98 GLU A O 1
ATOM 784 N N . ALA A 1 99 ? -1.694 -8.344 6.652 1.00 97.31 99 ALA A N 1
ATOM 785 C CA . ALA A 1 99 ? -1.757 -8.125 8.096 1.00 97.31 99 ALA A CA 1
ATOM 786 C C . ALA A 1 99 ? -3.170 -8.386 8.649 1.00 97.31 99 ALA A C 1
ATOM 788 O O . ALA A 1 99 ? -4.155 -8.396 7.911 1.00 97.31 99 ALA A O 1
ATOM 789 N N . HIS A 1 100 ? -3.277 -8.594 9.962 1.00 96.38 100 HIS A N 1
ATOM 790 C CA . HIS A 1 100 ? -4.573 -8.733 10.641 1.00 96.38 100 HIS A CA 1
ATOM 791 C C . HIS A 1 100 ? -5.238 -7.383 10.929 1.00 96.38 100 HIS A C 1
ATOM 793 O O . HIS A 1 100 ? -6.462 -7.292 10.904 1.00 96.38 100 HIS A O 1
ATOM 799 N N . GLU A 1 101 ? -4.441 -6.335 11.135 1.00 95.62 101 GLU A N 1
ATOM 800 C CA . GLU A 1 101 ? -4.899 -4.962 11.342 1.00 95.62 101 GLU A CA 1
ATOM 801 C C . GLU A 1 101 ? -4.388 -4.047 10.218 1.00 95.62 101 GLU A C 1
ATOM 803 O O . GLU A 1 101 ? -3.330 -4.315 9.635 1.00 95.62 101 GLU A O 1
ATOM 808 N N . PRO A 1 102 ? -5.077 -2.928 9.928 1.00 95.94 102 PRO A N 1
ATOM 809 C CA . PRO A 1 102 ? -4.633 -1.970 8.907 1.00 95.94 102 PRO A CA 1
ATOM 810 C C . PRO A 1 102 ? -3.318 -1.269 9.286 1.00 95.94 102 PRO A C 1
ATOM 812 O O . PRO A 1 102 ? -2.627 -0.691 8.446 1.00 95.94 102 PRO A O 1
ATOM 815 N N . THR A 1 103 ? -2.953 -1.320 10.565 1.00 95.75 103 THR A N 1
ATOM 816 C CA . THR A 1 103 ? -1.694 -0.818 11.118 1.00 95.75 103 THR A CA 1
ATOM 817 C C . THR A 1 103 ? -0.583 -1.879 11.126 1.00 95.75 103 THR A C 1
ATOM 819 O O . THR A 1 103 ? 0.555 -1.569 11.482 1.00 95.75 103 THR A O 1
ATOM 822 N N . GLY A 1 104 ? -0.833 -3.091 10.626 1.00 94.81 104 GLY A N 1
ATOM 823 C CA . GLY A 1 104 ? 0.150 -4.171 10.578 1.00 94.81 104 GLY A CA 1
ATOM 824 C C . GLY A 1 104 ? 0.016 -5.150 11.756 1.00 94.81 104 GLY A C 1
ATOM 825 O O . GLY A 1 104 ? -1.070 -5.302 12.302 1.00 94.81 104 GLY A O 1
ATOM 826 N N . PRO A 1 105 ? 1.089 -5.862 12.143 1.00 95.62 105 PRO A N 1
ATOM 827 C CA . PRO A 1 105 ? 2.425 -5.823 11.552 1.00 95.62 105 PRO A CA 1
ATOM 828 C C . PRO A 1 105 ? 2.447 -6.372 10.117 1.00 95.62 105 PRO A C 1
ATOM 830 O O . PRO A 1 105 ? 1.974 -7.473 9.850 1.00 95.62 105 PRO A O 1
ATOM 833 N N . TRP A 1 106 ? 3.069 -5.630 9.198 1.00 96.81 106 TRP A N 1
ATOM 834 C CA . TRP A 1 106 ? 3.287 -6.048 7.808 1.00 96.81 106 TRP A CA 1
ATOM 835 C C . TRP A 1 106 ? 4.560 -6.893 7.687 1.00 96.81 106 TRP A C 1
ATOM 837 O O . TRP A 1 106 ? 5.566 -6.441 7.149 1.00 96.81 106 TRP A O 1
ATOM 847 N N . ALA A 1 107 ? 4.558 -8.100 8.252 1.00 94.44 107 ALA A N 1
ATOM 848 C CA . ALA A 1 107 ? 5.791 -8.854 8.500 1.00 94.44 107 ALA A CA 1
ATOM 849 C C . ALA A 1 107 ? 6.607 -9.163 7.229 1.00 94.44 107 ALA A C 1
ATOM 851 O O . ALA A 1 107 ? 7.811 -8.897 7.171 1.00 94.44 107 ALA A O 1
ATOM 852 N N . LYS A 1 108 ? 5.959 -9.732 6.206 1.00 96.31 108 LYS A N 1
ATOM 853 C CA . LYS A 1 108 ? 6.609 -10.169 4.964 1.00 96.31 108 LYS A CA 1
ATOM 854 C C . LYS A 1 108 ? 5.852 -9.688 3.738 1.00 96.31 108 LYS A C 1
ATOM 856 O O . LYS A 1 108 ? 4.631 -9.564 3.767 1.00 96.31 108 LYS A O 1
ATOM 861 N N . ALA A 1 109 ? 6.595 -9.468 2.658 1.00 97.94 109 ALA A N 1
ATOM 862 C CA . ALA A 1 109 ? 6.047 -9.083 1.371 1.00 97.94 109 ALA A CA 1
ATOM 863 C C . ALA A 1 109 ? 6.598 -9.941 0.225 1.00 97.94 109 ALA A C 1
ATOM 865 O O . ALA A 1 109 ? 7.784 -10.280 0.189 1.00 97.94 109 ALA A O 1
ATOM 866 N N . VAL A 1 110 ? 5.739 -10.247 -0.743 1.00 97.69 110 VAL A N 1
ATOM 867 C CA . VAL A 1 110 ? 6.068 -10.957 -1.984 1.00 97.69 110 VAL A CA 1
ATOM 868 C C . VAL A 1 110 ? 6.230 -9.937 -3.102 1.00 97.69 110 VAL A C 1
ATOM 870 O O . VAL A 1 110 ? 5.375 -9.070 -3.272 1.00 97.69 110 VAL A O 1
ATOM 873 N N . LYS A 1 111 ? 7.313 -10.021 -3.882 1.00 97.31 111 LYS A N 1
ATOM 874 C CA . LYS A 1 111 ? 7.454 -9.191 -5.083 1.00 97.31 111 LYS A CA 1
ATOM 875 C C . LYS A 1 111 ? 6.534 -9.749 -6.161 1.00 97.31 111 LYS A C 1
ATOM 877 O O . LYS A 1 111 ? 6.671 -10.912 -6.527 1.00 97.31 111 LYS A O 1
ATOM 882 N N . VAL A 1 112 ? 5.623 -8.924 -6.662 1.00 97.81 1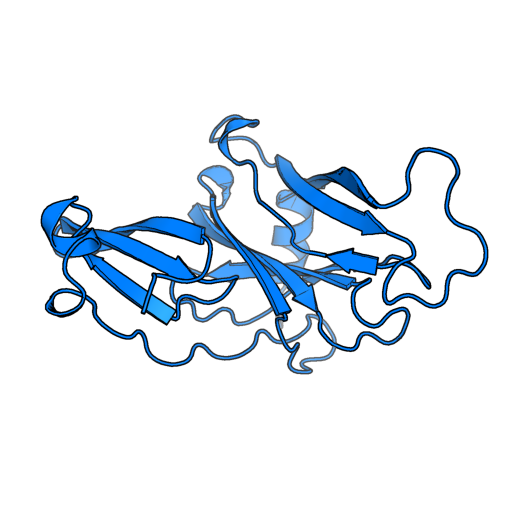12 VAL A N 1
ATOM 883 C CA . VAL A 1 112 ? 4.579 -9.356 -7.604 1.00 97.81 112 VAL A CA 1
ATOM 884 C C . VAL A 1 112 ? 4.757 -8.778 -9.003 1.00 97.81 112 VAL A C 1
ATOM 886 O O . VAL A 1 112 ? 4.298 -9.376 -9.970 1.00 97.81 112 VAL A O 1
ATOM 889 N N . VAL A 1 113 ? 5.464 -7.652 -9.137 1.00 97.00 113 VAL A N 1
ATOM 890 C CA . VAL A 1 113 ? 5.807 -7.060 -10.438 1.00 97.00 113 VAL A CA 1
ATOM 891 C C . VAL A 1 113 ? 7.226 -6.500 -10.400 1.00 97.00 113 VAL A C 1
ATOM 893 O O . VAL A 1 113 ? 7.628 -5.894 -9.408 1.00 97.00 113 VAL A O 1
ATOM 896 N N . THR A 1 114 ? 7.946 -6.659 -11.513 1.00 95.75 114 THR A N 1
ATOM 897 C CA . THR A 1 114 ? 9.169 -5.912 -11.827 1.00 95.75 114 THR A CA 1
ATOM 898 C C . THR A 1 114 ? 9.084 -5.367 -13.247 1.00 95.75 114 THR A C 1
ATOM 900 O O . THR A 1 114 ? 9.058 -6.126 -14.217 1.00 95.75 114 THR A O 1
ATOM 903 N N . HIS A 1 115 ? 9.125 -4.046 -13.379 1.00 93.81 115 HIS A N 1
ATOM 904 C CA . HIS A 1 115 ? 9.320 -3.360 -14.649 1.00 93.81 115 HIS A CA 1
ATOM 905 C C . HIS A 1 115 ? 10.792 -2.986 -14.831 1.00 93.81 115 HIS A C 1
ATOM 907 O O . HIS A 1 115 ? 11.320 -2.074 -14.195 1.00 93.81 115 HIS A O 1
ATOM 913 N N . ASN A 1 116 ? 11.474 -3.686 -15.739 1.00 90.88 116 ASN A N 1
ATOM 914 C CA . ASN A 1 116 ? 12.878 -3.417 -16.026 1.00 90.88 116 ASN A CA 1
ATOM 915 C C . ASN A 1 116 ? 13.052 -2.055 -16.712 1.00 90.88 116 ASN A C 1
ATOM 917 O O . ASN A 1 116 ? 12.465 -1.816 -17.766 1.00 90.88 116 ASN A O 1
ATOM 921 N N . LYS A 1 117 ? 13.887 -1.183 -16.130 1.00 90.75 117 LYS A N 1
ATOM 922 C CA . LYS A 1 117 ? 14.161 0.184 -16.606 1.00 90.75 117 LYS A CA 1
ATOM 923 C C . LYS A 1 117 ? 12.931 1.081 -16.770 1.00 90.75 117 LYS A C 1
ATOM 925 O O . LYS A 1 117 ? 13.082 2.155 -17.341 1.00 90.75 117 LYS A O 1
ATOM 930 N N . TYR A 1 118 ? 11.770 0.702 -16.245 1.00 94.75 118 TYR A N 1
ATOM 931 C CA . TYR A 1 118 ? 10.533 1.483 -16.293 1.00 94.75 118 TYR A CA 1
ATOM 932 C C . TYR A 1 118 ? 10.053 1.816 -14.884 1.00 94.75 118 TYR A C 1
ATOM 934 O O . TYR A 1 118 ? 10.348 1.099 -13.927 1.00 94.75 118 TYR A O 1
ATOM 942 N N . THR A 1 119 ? 9.325 2.917 -14.755 1.00 94.50 119 THR A N 1
ATOM 943 C CA . THR A 1 119 ? 8.656 3.293 -13.512 1.00 94.50 119 THR A CA 1
ATOM 944 C C . THR A 1 119 ? 7.222 2.772 -13.550 1.00 94.50 119 THR A C 1
ATOM 946 O O . THR A 1 119 ? 6.515 2.957 -14.541 1.00 94.50 119 THR A O 1
ATOM 949 N N . PHE A 1 120 ? 6.812 2.109 -12.472 1.00 96.81 120 PHE A N 1
ATOM 950 C CA . PHE A 1 120 ? 5.466 1.611 -12.232 1.00 96.81 120 PHE A CA 1
ATOM 951 C C . PHE A 1 120 ? 5.093 1.913 -10.775 1.00 96.81 120 PHE A C 1
ATOM 953 O O . PHE A 1 120 ? 5.501 1.206 -9.853 1.00 96.81 120 PHE A O 1
ATOM 960 N N . TYR A 1 121 ? 4.421 3.044 -10.556 1.00 95.19 121 TYR A N 1
ATOM 961 C CA . TYR A 1 121 ? 4.306 3.671 -9.234 1.00 95.19 121 TYR A CA 1
ATOM 962 C C . TYR A 1 121 ? 2.892 4.146 -8.903 1.00 95.19 121 TYR A C 1
ATOM 964 O O . TYR A 1 121 ? 2.039 4.214 -9.783 1.00 95.19 121 TYR A O 1
ATOM 972 N N . ASN A 1 122 ? 2.668 4.504 -7.636 1.00 96.31 122 ASN A N 1
ATOM 973 C CA . ASN A 1 122 ? 1.356 4.868 -7.089 1.00 96.31 122 ASN A CA 1
ATOM 974 C C . ASN A 1 122 ? 0.306 3.767 -7.308 1.00 96.31 122 ASN A C 1
ATOM 976 O O . ASN A 1 122 ? -0.707 4.030 -7.955 1.00 96.31 122 ASN A O 1
ATOM 980 N N . PRO A 1 123 ? 0.555 2.527 -6.846 1.00 97.75 123 PRO A N 1
ATOM 981 C CA . PRO A 1 123 ? -0.402 1.467 -7.054 1.00 97.75 123 PRO A CA 1
ATOM 982 C C . PRO A 1 123 ? -1.658 1.703 -6.213 1.00 97.75 123 PRO A C 1
ATOM 984 O O . PRO A 1 123 ? -1.558 2.118 -5.058 1.00 97.75 123 PRO A O 1
ATOM 987 N N . GLN A 1 124 ? -2.820 1.394 -6.781 1.00 97.69 124 GLN A N 1
ATOM 988 C CA . GLN A 1 124 ? -4.112 1.488 -6.111 1.00 97.69 124 GLN A CA 1
ATOM 989 C C . GLN A 1 124 ? -4.874 0.170 -6.222 1.00 97.69 124 GLN A C 1
ATOM 991 O O . GLN A 1 124 ? -4.855 -0.474 -7.269 1.00 97.69 124 GLN A O 1
ATOM 996 N N . LEU A 1 125 ? -5.531 -0.233 -5.134 1.00 97.94 125 LEU A N 1
ATOM 997 C CA . LEU A 1 125 ? -6.353 -1.442 -5.073 1.00 97.94 125 LEU A CA 1
ATOM 998 C C . LEU A 1 125 ? -7.782 -1.159 -5.540 1.00 97.94 125 LEU A C 1
ATOM 1000 O O . LEU A 1 125 ? -8.328 -0.100 -5.246 1.00 97.94 125 LEU A O 1
ATOM 1004 N N . HIS A 1 126 ? -8.392 -2.155 -6.187 1.00 97.38 126 HIS A N 1
ATOM 1005 C CA . HIS A 1 126 ? -9.790 -2.112 -6.625 1.00 97.38 126 HIS A CA 1
ATOM 1006 C C . HIS A 1 126 ? -10.593 -3.323 -6.117 1.00 97.38 126 HIS A C 1
ATOM 1008 O O . HIS A 1 126 ? -11.013 -4.166 -6.922 1.00 97.38 126 HIS A O 1
ATOM 1014 N N . PRO A 1 127 ? -10.782 -3.481 -4.789 1.00 95.94 127 PRO A N 1
ATOM 1015 C CA . PRO A 1 127 ? -11.582 -4.578 -4.235 1.00 95.94 127 PRO A CA 1
ATOM 1016 C C . PRO A 1 127 ? -13.039 -4.560 -4.729 1.00 95.94 127 PRO A C 1
ATOM 1018 O O . PRO A 1 127 ? -13.679 -5.602 -4.801 1.00 95.94 127 PRO A O 1
ATOM 1021 N N . GLU A 1 128 ? -13.557 -3.400 -5.134 1.00 96.12 128 GLU A N 1
ATOM 1022 C CA . GLU A 1 128 ? -14.903 -3.216 -5.677 1.00 96.12 128 GLU A CA 1
ATOM 1023 C C . GLU A 1 128 ? -15.118 -3.856 -7.060 1.00 96.12 128 GLU A C 1
ATOM 1025 O O . GLU A 1 128 ? -16.259 -4.004 -7.501 1.00 96.12 128 GLU A O 1
ATOM 1030 N N . PHE A 1 129 ? -14.046 -4.244 -7.759 1.00 97.62 129 PHE A N 1
ATOM 1031 C CA . PHE A 1 129 ? -14.128 -4.878 -9.081 1.00 97.62 129 PHE A CA 1
ATOM 1032 C C . PHE A 1 129 ? -14.228 -6.403 -9.024 1.00 97.62 129 PHE A C 1
ATOM 1034 O O . PHE A 1 129 ? -14.427 -7.046 -10.060 1.00 97.62 129 PHE A O 1
ATOM 1041 N N . THR A 1 130 ? -14.106 -7.001 -7.841 1.00 97.12 130 THR A N 1
ATOM 1042 C CA . THR A 1 130 ? -14.223 -8.446 -7.655 1.00 97.12 130 THR A CA 1
ATOM 1043 C C . THR A 1 130 ? -15.292 -8.783 -6.623 1.00 97.12 130 THR A C 1
ATOM 1045 O O . THR A 1 130 ? -15.749 -7.948 -5.847 1.00 97.12 130 THR A O 1
ATOM 1048 N N . LYS A 1 131 ? -15.778 -10.027 -6.665 1.00 97.69 131 LYS A N 1
ATOM 1049 C CA . LYS A 1 131 ? -16.706 -10.517 -5.640 1.00 97.69 131 LYS A CA 1
ATOM 1050 C C . LYS A 1 131 ? -15.950 -10.740 -4.323 1.00 97.69 131 LYS A C 1
ATOM 1052 O O . LYS A 1 131 ? -14.777 -11.101 -4.389 1.00 97.69 131 LYS A O 1
ATOM 1057 N N . PRO A 1 132 ? -16.612 -10.630 -3.156 1.00 96.38 132 PRO A N 1
ATOM 1058 C CA . PRO A 1 132 ? -15.975 -10.872 -1.858 1.00 96.38 132 PRO A CA 1
ATOM 1059 C C . PRO A 1 132 ? -15.248 -12.222 -1.734 1.00 96.38 132 PRO A C 1
ATOM 1061 O O . PRO A 1 132 ? -14.191 -12.297 -1.122 1.00 96.38 132 PRO A O 1
ATOM 1064 N N . ASP A 1 133 ? -15.778 -13.280 -2.350 1.00 96.69 133 ASP A N 1
ATOM 1065 C CA . ASP A 1 133 ? -15.233 -14.644 -2.325 1.00 96.69 133 ASP A CA 1
ATOM 1066 C C . ASP A 1 133 ? -14.211 -14.930 -3.443 1.00 96.69 133 ASP A C 1
ATOM 1068 O O . ASP A 1 133 ? -13.813 -16.074 -3.659 1.00 96.69 133 ASP A O 1
ATOM 1072 N N . SER A 1 134 ? -13.792 -13.905 -4.185 1.00 98.00 134 SER A N 1
ATOM 1073 C CA . SER A 1 134 ? -12.877 -14.048 -5.313 1.00 98.00 134 SER A CA 1
ATOM 1074 C C . SER A 1 134 ? -11.414 -14.113 -4.854 1.00 98.00 134 SER A C 1
ATOM 1076 O O . SER A 1 134 ? -10.954 -13.184 -4.190 1.00 98.00 134 SER A O 1
ATOM 1078 N N . PRO A 1 135 ? -10.615 -15.091 -5.326 1.00 97.81 135 PRO A N 1
ATOM 1079 C CA . PRO A 1 135 ? -9.166 -15.106 -5.110 1.00 97.81 135 PRO A CA 1
ATOM 1080 C C . PRO A 1 135 ? -8.433 -14.074 -5.981 1.00 97.81 135 PRO A C 1
ATOM 1082 O O . PRO A 1 135 ? -7.209 -14.020 -6.000 1.00 97.81 135 PRO A O 1
ATOM 1085 N N . ILE A 1 136 ? -9.153 -13.281 -6.773 1.00 98.38 136 ILE A N 1
ATOM 1086 C CA . ILE A 1 136 ? -8.562 -12.292 -7.670 1.00 98.38 136 ILE A CA 1
ATOM 1087 C C . ILE A 1 136 ? -8.448 -10.951 -6.954 1.00 98.38 136 ILE A C 1
ATOM 1089 O O . ILE A 1 136 ? -9.459 -10.366 -6.562 1.00 98.38 136 ILE A O 1
ATOM 1093 N N . LEU A 1 137 ? -7.219 -10.441 -6.886 1.00 98.50 137 LEU A N 1
ATOM 1094 C CA . LEU A 1 137 ? -6.929 -9.059 -6.523 1.00 98.50 137 LEU A CA 1
ATOM 1095 C C . LEU A 1 137 ? -6.578 -8.269 -7.784 1.00 98.50 137 LEU A C 1
ATOM 1097 O O . LEU A 1 137 ? -5.760 -8.710 -8.596 1.00 98.50 137 LEU A O 1
ATOM 1101 N N . LEU A 1 138 ? -7.195 -7.100 -7.938 1.00 98.62 138 LEU A N 1
ATOM 1102 C CA . LEU A 1 138 ? -6.911 -6.157 -9.013 1.00 98.62 138 LEU A CA 1
ATOM 1103 C C . LEU A 1 138 ? -6.276 -4.899 -8.429 1.00 98.62 138 LEU A C 1
ATOM 1105 O O . LEU A 1 138 ? -6.748 -4.368 -7.422 1.00 98.62 138 LEU A O 1
ATOM 1109 N N . PHE A 1 139 ? -5.216 -4.427 -9.075 1.00 98.56 139 PHE A N 1
ATOM 1110 C CA . PHE A 1 139 ? -4.605 -3.144 -8.759 1.00 98.56 139 PHE A CA 1
ATOM 1111 C C . PHE A 1 139 ? -4.127 -2.470 -10.038 1.00 98.56 139 PHE A C 1
ATOM 1113 O O . PHE A 1 139 ? -3.701 -3.149 -10.971 1.00 98.56 139 PHE A O 1
ATOM 1120 N N . GLU A 1 140 ? -4.191 -1.149 -10.096 1.00 98.31 140 GLU A N 1
ATOM 1121 C CA . GLU A 1 140 ? -3.533 -0.378 -11.150 1.00 98.31 140 GLU A CA 1
ATOM 1122 C C . GLU A 1 140 ? -2.290 0.312 -10.608 1.00 98.31 140 GLU A C 1
ATOM 1124 O O . GLU A 1 140 ? -2.139 0.443 -9.397 1.00 98.31 140 GLU A O 1
ATOM 1129 N N . ALA A 1 141 ? -1.394 0.740 -11.491 1.00 98.00 141 ALA A N 1
ATOM 1130 C CA . ALA A 1 141 ? -0.370 1.720 -11.155 1.00 98.00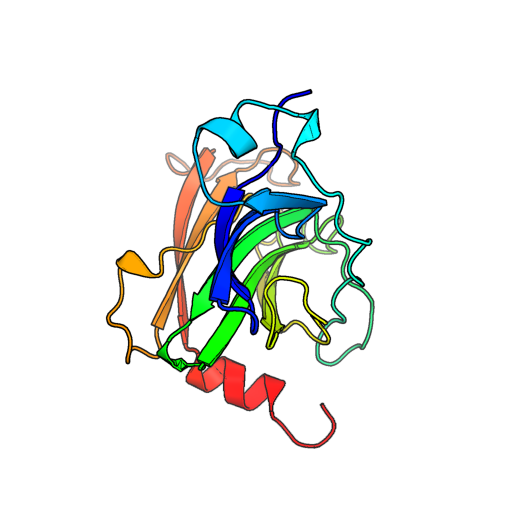 141 ALA A CA 1
ATOM 1131 C C . ALA A 1 141 ? 0.006 2.544 -12.392 1.00 98.00 141 ALA A C 1
ATOM 1133 O O . ALA A 1 141 ? -0.279 2.175 -13.538 1.00 98.00 141 ALA A O 1
ATOM 1134 N N . THR A 1 142 ? 0.702 3.653 -12.157 1.00 97.44 142 THR A N 1
ATOM 1135 C CA . THR A 1 142 ? 1.155 4.566 -13.206 1.00 97.44 142 THR A CA 1
ATOM 1136 C C . THR A 1 142 ? 2.387 3.997 -13.896 1.00 97.44 142 THR A C 1
ATOM 1138 O O . THR A 1 142 ? 3.471 3.965 -13.311 1.00 97.44 142 THR A O 1
ATOM 1141 N N . PHE A 1 143 ? 2.244 3.594 -15.155 1.00 96.94 143 PHE A N 1
ATOM 1142 C CA . PHE A 1 143 ? 3.336 3.167 -16.022 1.00 96.94 143 PHE A CA 1
ATOM 1143 C C . PHE A 1 143 ? 3.919 4.363 -16.772 1.00 96.94 143 PHE A C 1
ATOM 1145 O O . PHE A 1 143 ? 3.230 5.023 -17.552 1.00 96.94 143 PHE A O 1
ATOM 1152 N N . THR A 1 144 ? 5.201 4.659 -16.556 1.00 95.75 144 THR A N 1
ATOM 1153 C CA . THR A 1 144 ? 5.875 5.756 -17.258 1.00 95.75 144 THR A CA 1
ATOM 1154 C C . THR A 1 144 ? 7.374 5.535 -17.428 1.00 95.75 144 THR A C 1
ATOM 1156 O O . THR A 1 144 ? 8.040 4.888 -16.620 1.00 95.75 144 THR A O 1
ATOM 1159 N N . HIS A 1 145 ? 7.928 6.115 -18.488 1.00 93.19 145 HIS A N 1
ATOM 1160 C CA . HIS A 1 145 ? 9.363 6.259 -18.681 1.00 93.19 145 HIS A CA 1
ATOM 1161 C C . HIS A 1 145 ? 9.982 7.305 -17.726 1.00 93.19 145 HIS A C 1
ATOM 1163 O O . HIS A 1 145 ? 11.198 7.310 -17.528 1.00 93.19 145 HIS A O 1
ATOM 1169 N N . THR A 1 146 ? 9.185 8.181 -17.109 1.00 90.06 146 THR A N 1
ATOM 1170 C CA . THR A 1 146 ? 9.676 9.196 -16.161 1.00 90.06 146 THR A CA 1
ATOM 1171 C C . THR A 1 146 ? 10.322 8.541 -14.936 1.00 90.06 146 THR A C 1
ATOM 1173 O O . THR A 1 146 ? 9.865 7.501 -14.467 1.00 90.06 146 THR A O 1
ATOM 1176 N N . PHE A 1 147 ? 11.396 9.137 -14.404 1.00 86.88 147 PHE A N 1
ATOM 1177 C CA . PHE A 1 147 ? 12.172 8.607 -13.263 1.00 86.88 147 PHE A CA 1
ATOM 1178 C C . PHE A 1 147 ? 12.769 7.210 -13.498 1.00 86.88 147 PHE A C 1
ATOM 1180 O O . PHE A 1 147 ? 13.152 6.518 -12.556 1.00 86.88 147 PHE A O 1
ATOM 1187 N N . SER A 1 148 ? 12.850 6.801 -14.762 1.00 88.38 148 SER A N 1
ATOM 1188 C CA . SER A 1 148 ? 13.332 5.494 -15.177 1.00 88.38 148 SER A CA 1
ATOM 1189 C C . SER A 1 148 ? 14.592 5.622 -16.041 1.00 88.38 148 SER A C 1
ATOM 1191 O O . SER A 1 148 ? 15.089 6.719 -16.293 1.00 88.38 148 SER A O 1
ATOM 1193 N N . LYS A 1 149 ? 15.125 4.484 -16.495 1.00 88.81 149 LYS A N 1
ATOM 1194 C CA . LYS A 1 149 ? 16.279 4.419 -17.411 1.00 88.81 149 LYS A CA 1
ATOM 1195 C C . LYS A 1 149 ? 15.855 4.092 -18.848 1.00 88.81 149 LYS A C 1
ATOM 1197 O O . LYS A 1 149 ? 16.676 3.643 -19.645 1.00 88.81 149 LYS A O 1
ATOM 1202 N N . THR A 1 150 ? 14.571 4.234 -19.157 1.00 90.75 150 THR A N 1
ATOM 1203 C CA . THR A 1 150 ? 14.029 4.014 -20.498 1.00 90.75 150 THR A CA 1
ATOM 1204 C C . THR A 1 150 ? 14.372 5.190 -21.407 1.00 90.75 150 THR A C 1
ATOM 1206 O O . THR A 1 150 ? 14.059 6.331 -21.086 1.00 90.75 150 THR A O 1
ATOM 1209 N N . GLU A 1 151 ? 14.958 4.901 -22.571 1.00 90.31 151 GLU A N 1
ATOM 1210 C CA . GLU A 1 151 ? 15.323 5.917 -23.571 1.00 90.31 151 GLU A CA 1
ATOM 1211 C C . GLU A 1 151 ? 14.179 6.244 -24.536 1.00 90.31 151 GLU A C 1
ATOM 1213 O O . GLU A 1 151 ? 14.016 7.387 -24.949 1.00 90.31 151 GLU A O 1
ATOM 1218 N N . THR A 1 152 ? 13.383 5.239 -24.912 1.00 92.69 152 THR A N 1
ATOM 1219 C CA . THR A 1 152 ? 12.246 5.403 -25.825 1.00 92.69 152 THR A CA 1
ATOM 1220 C C . THR A 1 152 ? 10.960 4.988 -25.113 1.00 92.69 152 THR A C 1
ATOM 1222 O O . THR A 1 152 ? 10.837 3.819 -24.740 1.00 92.69 152 THR A O 1
ATOM 1225 N N . PRO A 1 153 ? 9.999 5.905 -24.897 1.00 93.56 153 PRO A N 1
ATOM 1226 C CA . PRO A 1 153 ? 8.738 5.570 -24.246 1.00 93.56 153 PRO A CA 1
ATOM 1227 C C . PRO A 1 153 ? 7.931 4.572 -25.084 1.00 93.56 153 PRO A C 1
ATOM 1229 O O . PRO A 1 153 ? 7.994 4.577 -26.314 1.00 93.56 153 PRO A O 1
ATOM 1232 N N . THR A 1 154 ? 7.125 3.740 -24.418 1.00 92.50 154 THR A N 1
ATOM 1233 C CA . THR A 1 154 ? 6.211 2.830 -25.116 1.00 92.50 154 THR A CA 1
ATOM 1234 C C . THR A 1 154 ? 5.146 3.680 -25.819 1.00 92.50 154 THR A C 1
ATOM 1236 O O . THR A 1 154 ? 4.433 4.429 -25.140 1.00 92.50 154 THR A O 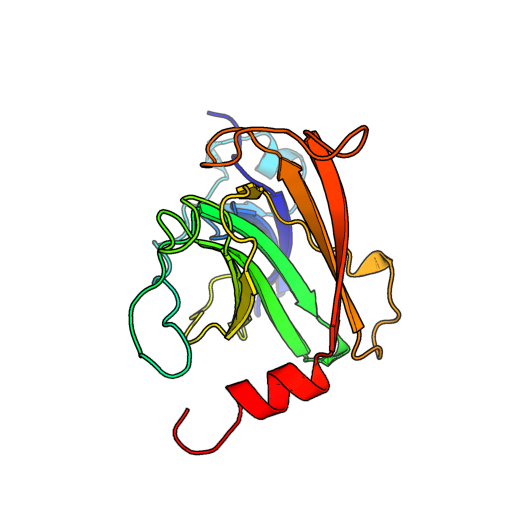1
ATOM 1239 N N . PRO A 1 155 ? 5.018 3.619 -27.159 1.00 93.69 155 PRO A N 1
ATOM 1240 C CA . PRO A 1 155 ? 4.137 4.523 -27.890 1.00 93.69 155 PRO A CA 1
ATOM 1241 C C . PRO A 1 155 ? 2.694 4.463 -27.385 1.00 93.69 155 PRO A C 1
ATOM 1243 O O . PRO A 1 155 ? 2.116 3.383 -27.290 1.00 93.69 155 PRO A O 1
ATOM 1246 N N . ARG A 1 156 ? 2.105 5.635 -27.109 1.00 91.56 156 ARG A N 1
ATOM 1247 C CA . ARG A 1 156 ? 0.720 5.818 -26.618 1.00 91.56 156 ARG A CA 1
ATOM 1248 C C . ARG A 1 156 ? 0.415 5.235 -25.231 1.00 91.56 156 ARG A C 1
ATOM 1250 O O . ARG A 1 156 ? -0.732 5.319 -24.814 1.00 91.56 156 ARG A O 1
ATOM 1257 N N . GLN A 1 157 ? 1.397 4.652 -24.545 1.00 92.88 157 GLN A N 1
ATOM 1258 C CA . GLN A 1 157 ? 1.205 4.014 -23.236 1.00 92.88 157 GLN A CA 1
ATOM 1259 C C . GLN A 1 157 ? 1.993 4.689 -22.113 1.00 92.88 157 GLN A C 1
ATOM 1261 O O . GLN A 1 157 ? 1.825 4.330 -20.954 1.00 92.88 157 GLN A O 1
ATOM 1266 N N . ASP A 1 158 ? 2.869 5.640 -22.437 1.00 93.38 158 ASP A N 1
ATOM 1267 C CA . ASP A 1 158 ? 3.607 6.383 -21.422 1.00 93.38 158 ASP A CA 1
ATOM 1268 C C . ASP A 1 158 ? 2.681 7.282 -20.597 1.00 93.38 158 ASP A C 1
ATOM 1270 O O . ASP A 1 158 ? 1.827 7.976 -21.149 1.00 93.38 158 ASP A O 1
ATOM 1274 N N . TYR A 1 159 ? 2.898 7.274 -19.282 1.00 94.88 159 TYR A N 1
ATOM 1275 C CA . TYR A 1 159 ? 2.112 8.009 -18.295 1.00 94.88 159 TYR A CA 1
ATOM 1276 C C . TYR A 1 159 ? 0.634 7.587 -18.278 1.00 94.88 159 TYR A C 1
ATOM 1278 O O . TYR A 1 159 ? -0.275 8.416 -18.293 1.00 94.88 159 TYR A O 1
ATOM 1286 N N . ASN A 1 160 ? 0.402 6.273 -18.255 1.00 96.12 160 ASN A N 1
ATOM 1287 C CA . ASN A 1 160 ? -0.929 5.670 -18.243 1.00 96.12 160 ASN A CA 1
ATOM 1288 C C . ASN A 1 160 ? -1.135 4.783 -17.004 1.00 96.12 160 ASN A C 1
ATOM 1290 O O . ASN A 1 160 ? -0.160 4.318 -16.413 1.00 96.12 160 ASN A O 1
ATOM 1294 N N . GLN A 1 161 ? -2.390 4.522 -16.629 1.00 97.00 161 GLN A N 1
ATOM 1295 C CA . GLN A 1 161 ? -2.709 3.493 -15.636 1.00 97.00 161 GLN A CA 1
ATOM 1296 C C . GLN A 1 161 ? -2.787 2.127 -16.314 1.00 97.00 161 GLN A C 1
ATOM 1298 O O . GLN A 1 161 ? -3.441 1.970 -17.348 1.00 97.00 161 GLN A O 1
ATOM 1303 N N . VAL A 1 162 ? -2.113 1.131 -15.741 1.00 97.06 162 VAL A N 1
ATOM 1304 C CA . VAL A 1 162 ? -2.173 -0.254 -16.224 1.00 97.06 162 VAL A CA 1
ATOM 1305 C C . VAL A 1 162 ? -2.691 -1.143 -15.107 1.00 97.06 162 VAL A C 1
ATOM 1307 O O . VAL A 1 162 ? -2.092 -1.207 -14.037 1.00 97.06 162 VAL A O 1
ATOM 1310 N N . LEU A 1 163 ? -3.792 -1.843 -15.378 1.00 98.06 163 LEU A N 1
ATOM 1311 C CA . LEU A 1 163 ? -4.422 -2.765 -14.441 1.00 98.06 163 LEU A CA 1
ATOM 1312 C C . LEU A 1 163 ? -3.722 -4.129 -14.467 1.00 98.06 163 LEU A C 1
ATOM 1314 O O . LEU A 1 163 ? -3.575 -4.749 -15.521 1.00 98.06 163 LEU A O 1
ATOM 1318 N N . TYR A 1 164 ? -3.335 -4.608 -13.292 1.00 98.38 164 TYR A N 1
ATOM 1319 C CA . TYR A 1 164 ? -2.752 -5.918 -13.046 1.00 98.38 164 TYR A CA 1
ATOM 1320 C C . TYR A 1 164 ? -3.713 -6.787 -12.238 1.00 98.38 164 TYR A C 1
ATOM 1322 O O . TYR A 1 164 ? -4.529 -6.308 -11.451 1.00 98.38 164 TYR A O 1
ATOM 1330 N N . ARG A 1 165 ? -3.582 -8.099 -12.437 1.00 97.94 165 ARG A N 1
ATOM 1331 C CA . ARG A 1 165 ? -4.313 -9.137 -11.716 1.00 97.94 165 ARG A CA 1
ATOM 1332 C C . ARG A 1 165 ? -3.329 -10.020 -10.962 1.00 97.94 165 ARG A C 1
ATOM 1334 O O . ARG A 1 165 ? -2.378 -10.511 -11.565 1.00 97.94 165 ARG A O 1
ATOM 1341 N N . LEU A 1 166 ? -3.617 -10.274 -9.690 1.00 98.38 166 LEU A N 1
ATOM 1342 C CA . LEU A 1 166 ? -2.930 -11.258 -8.858 1.00 98.38 166 LEU A CA 1
ATOM 1343 C C . LEU A 1 166 ? -3.882 -12.396 -8.484 1.00 98.38 166 LEU A C 1
ATOM 1345 O O . LEU A 1 166 ? -5.095 -12.192 -8.377 1.00 98.38 166 LEU A O 1
ATOM 1349 N N . ASP A 1 167 ? -3.313 -13.581 -8.286 1.00 97.94 167 ASP A N 1
ATOM 1350 C CA . ASP A 1 167 ? -4.000 -14.744 -7.732 1.00 97.94 167 ASP A CA 1
ATOM 1351 C C . ASP A 1 167 ? -3.606 -14.911 -6.256 1.00 97.94 167 ASP A C 1
ATOM 1353 O O . ASP A 1 167 ? -2.450 -15.180 -5.921 1.00 97.94 167 ASP A O 1
ATOM 1357 N N . LEU A 1 168 ? -4.569 -14.698 -5.363 1.00 98.00 168 LEU A N 1
ATOM 1358 C CA . LEU A 1 168 ? -4.363 -14.725 -3.921 1.00 98.00 168 LEU A CA 1
ATOM 1359 C C . LEU A 1 168 ? -4.109 -16.140 -3.390 1.00 98.00 168 LEU A C 1
ATOM 1361 O O . LEU A 1 168 ? -3.443 -16.267 -2.365 1.00 98.00 168 LEU A O 1
ATOM 1365 N N . ASP A 1 169 ? -4.553 -17.198 -4.078 1.00 97.00 169 ASP A N 1
ATOM 1366 C CA . ASP A 1 169 ? -4.230 -18.574 -3.680 1.00 97.00 169 ASP A CA 1
ATOM 1367 C C . ASP A 1 169 ? -2.750 -18.886 -3.922 1.00 97.00 169 ASP A C 1
ATOM 1369 O O . ASP A 1 169 ? -2.116 -19.598 -3.140 1.00 97.00 169 ASP A O 1
ATOM 1373 N N . GLU A 1 170 ? -2.172 -18.361 -5.005 1.00 95.88 170 GLU A N 1
ATOM 1374 C CA . GLU A 1 170 ? -0.737 -18.493 -5.271 1.00 95.88 170 GLU A CA 1
ATOM 1375 C C . GLU A 1 170 ? 0.098 -17.719 -4.247 1.00 95.88 170 GLU A C 1
ATOM 1377 O O . GLU A 1 170 ? 1.089 -18.243 -3.729 1.00 95.88 170 GLU A O 1
ATOM 1382 N N . LEU A 1 171 ? -0.330 -16.504 -3.897 1.00 96.06 171 LEU A N 1
ATOM 1383 C CA . LEU A 1 171 ? 0.356 -15.679 -2.903 1.00 96.06 171 LEU A CA 1
ATOM 1384 C C . LEU A 1 171 ? 0.244 -16.259 -1.490 1.00 96.06 171 LEU A C 1
ATOM 1386 O O . LEU A 1 171 ? 1.241 -16.272 -0.766 1.00 96.06 171 LEU A O 1
ATOM 1390 N N . ALA A 1 172 ? -0.917 -16.804 -1.121 1.00 93.69 172 ALA A N 1
ATOM 1391 C CA . ALA A 1 172 ? -1.120 -17.486 0.154 1.00 93.69 172 ALA A CA 1
ATOM 1392 C C . ALA A 1 172 ? -0.160 -18.669 0.314 1.00 93.69 172 ALA A C 1
ATOM 1394 O O . ALA A 1 172 ? 0.514 -18.785 1.331 1.00 93.69 172 ALA A O 1
ATOM 1395 N N . LYS A 1 173 ? -0.003 -19.502 -0.725 1.00 93.88 173 LYS A N 1
ATOM 1396 C CA . LYS A 1 173 ? 0.962 -20.617 -0.704 1.00 93.88 173 LYS A CA 1
ATOM 1397 C C . LYS A 1 173 ? 2.393 -20.143 -0.459 1.00 93.88 173 LYS A C 1
ATOM 1399 O O . LYS A 1 173 ? 3.149 -20.850 0.197 1.00 93.88 173 LYS A O 1
ATOM 1404 N N . ALA A 1 174 ? 2.777 -18.983 -0.992 1.00 91.94 174 ALA A N 1
ATOM 1405 C CA . ALA A 1 174 ? 4.106 -18.423 -0.778 1.00 91.94 174 ALA A CA 1
ATOM 1406 C C . ALA A 1 174 ? 4.276 -17.872 0.648 1.00 91.94 174 ALA A C 1
ATOM 1408 O O . ALA A 1 174 ? 5.289 -18.142 1.290 1.00 91.94 174 ALA A O 1
ATOM 1409 N N . LEU A 1 175 ? 3.296 -17.116 1.146 1.00 91.56 175 LEU A N 1
ATOM 1410 C CA . LEU A 1 175 ? 3.354 -16.470 2.461 1.00 91.56 175 LEU A CA 1
ATOM 1411 C C . LEU A 1 175 ? 3.201 -17.459 3.621 1.00 91.56 175 LEU A C 1
ATOM 1413 O O . LEU A 1 175 ? 3.928 -17.346 4.602 1.00 91.56 175 LEU A O 1
ATOM 1417 N N . ASP A 1 176 ? 2.315 -18.442 3.480 1.00 90.69 176 ASP A N 1
ATOM 1418 C CA . ASP A 1 176 ? 1.942 -19.384 4.540 1.00 90.69 176 ASP A CA 1
ATOM 1419 C C . ASP A 1 176 ? 2.807 -20.670 4.517 1.00 90.69 176 ASP A C 1
ATOM 1421 O O . ASP A 1 176 ? 2.563 -21.618 5.268 1.00 90.69 176 ASP A O 1
ATOM 1425 N N . ALA A 1 177 ? 3.827 -20.740 3.648 1.00 84.81 177 ALA A N 1
ATOM 1426 C CA . ALA A 1 177 ? 4.727 -21.890 3.569 1.00 84.81 177 ALA A CA 1
ATOM 1427 C C . ALA A 1 177 ? 5.553 -22.072 4.865 1.00 84.81 177 ALA A C 1
ATOM 1429 O O . ALA A 1 177 ? 6.043 -21.090 5.426 1.00 84.81 177 ALA A O 1
ATOM 1430 N N . PRO A 1 178 ? 5.796 -23.318 5.323 1.00 73.69 178 PRO A N 1
ATOM 1431 C CA . PRO A 1 178 ? 6.578 -23.573 6.532 1.00 73.69 178 PRO A CA 1
ATOM 1432 C C . PRO A 1 178 ? 7.983 -22.960 6.466 1.00 73.69 178 PRO A C 1
ATOM 1434 O O . PRO A 1 178 ? 8.727 -23.201 5.516 1.00 73.69 178 PRO A O 1
ATOM 1437 N N . GLY A 1 179 ? 8.365 -22.213 7.505 1.00 68.94 179 GLY A N 1
ATOM 1438 C CA . GLY A 1 179 ? 9.659 -21.522 7.576 1.00 68.94 179 GLY A CA 1
ATOM 1439 C C . GLY A 1 179 ? 9.636 -20.092 7.029 1.00 68.94 179 GLY A C 1
ATOM 1440 O O . GLY A 1 179 ? 10.650 -19.392 7.133 1.00 68.94 179 GLY A O 1
ATOM 1441 N N . ASN A 1 180 ? 8.489 -19.648 6.502 1.00 58.56 180 ASN A N 1
ATOM 1442 C CA . ASN A 1 180 ? 8.161 -18.235 6.356 1.00 58.56 180 ASN A CA 1
ATOM 1443 C C . ASN A 1 180 ? 7.457 -17.686 7.613 1.00 58.56 180 ASN A C 1
ATOM 1445 O O . ASN A 1 180 ? 7.086 -18.484 8.492 1.00 58.56 180 ASN A O 1
#

Radius of gyration: 16.89 Å; chains: 1; bounding box: 35×44×49 Å

Foldseek 3Di:
DAQDADWDWDQDPVRFIKTFGDFAATQKIAGPDPVLNVDPVRIGGDPDAAAEAEQPPRHGFAFDGWYWYQQLQVCWIKIKTFTACDPQARGFWIWIFTANDSNDNRHHIYTDTGDGQWHWHRKYWDSVVDDSNAQKTKIKTFTANPRGRDPDTDPPRHRHIDMDIDGNVVVCCRVVPPPD

pLDDT: mean 94.04, std 5.92, range [58.56, 98.62]

Secondary structure (DSSP, 8-state):
----SEEEEEE-TTS-EEEEEESSSEEEEEESSHHHHH-GGG-EEPPPPPPPEETTT--B--EEEEEEEEETTTTEEEEEEEETT-SS-TT-EEEEEEESBTTB---EEEEEEE-TTSEEEEEEE-GGGS-TT-SEEEEEEEEESTTSS-SSPPTTTTTEEEEEEEEHHHHHHHHSSTT-

Sequence (180 aa):
SAPIGHVNLWTDESGTEWALFGDPLITFRCPARFESWSNPDAWETVDSQQAPLALGTGKPITPHRGAIAWNEFRHKWVMIFTQYGGDTSAFGDIWYAEAHEPTGPWAKAVKVVTHNKYTFYNPQLHPEFTKPDSPILLFEATFTHTFSKTETPTPRQDYNQVLYRLDLDELAKALDAPGN